Protein AF-A0A3B0UBX5-F1 (afdb_monomer_lite)

Structure (mmCIF, N/CA/C/O backbone):
data_AF-A0A3B0UBX5-F1
#
_entry.id   AF-A0A3B0UBX5-F1
#
loop_
_atom_site.group_PDB
_atom_site.id
_atom_site.type_symbol
_atom_site.label_atom_id
_atom_site.label_alt_id
_atom_site.label_comp_id
_atom_site.label_asym_id
_atom_site.label_entity_id
_atom_site.label_seq_id
_atom_site.pdbx_PDB_ins_code
_atom_site.Cartn_x
_atom_site.Cartn_y
_atom_site.Cartn_z
_atom_site.occupancy
_atom_site.B_iso_or_equiv
_atom_site.auth_seq_id
_atom_site.auth_comp_id
_atom_site.auth_asym_id
_atom_site.auth_atom_id
_atom_site.pdbx_PDB_model_num
ATOM 1 N N . MET A 1 1 ? -20.233 -11.102 14.264 1.00 82.56 1 MET A N 1
ATOM 2 C CA . MET A 1 1 ? -19.101 -10.926 13.326 1.00 82.56 1 MET A CA 1
ATOM 3 C C . MET A 1 1 ? -18.368 -9.641 13.701 1.00 82.56 1 MET A C 1
ATOM 5 O O . MET A 1 1 ? -19.046 -8.662 13.988 1.00 82.56 1 MET A O 1
ATOM 9 N N . LYS A 1 2 ? -17.031 -9.648 13.786 1.00 93.94 2 LYS A N 1
ATOM 10 C CA . LYS A 1 2 ? -16.202 -8.461 14.079 1.00 93.94 2 LYS A CA 1
ATOM 11 C C . LYS A 1 2 ? -15.056 -8.392 13.067 1.00 93.94 2 LYS A C 1
ATOM 13 O O . LYS A 1 2 ? -14.592 -9.438 12.620 1.00 93.94 2 LYS A O 1
ATOM 18 N N . ILE A 1 3 ? -14.620 -7.186 12.709 1.00 95.94 3 ILE A N 1
ATOM 19 C CA . ILE A 1 3 ? -13.438 -6.983 11.858 1.00 95.94 3 ILE A CA 1
ATOM 20 C C . ILE A 1 3 ? -12.190 -7.287 12.694 1.00 95.94 3 ILE A C 1
ATOM 22 O O . ILE A 1 3 ? -12.051 -6.748 13.788 1.00 95.94 3 ILE A O 1
ATOM 26 N N . ALA A 1 4 ? -11.304 -8.151 12.190 1.00 97.56 4 ALA A N 1
ATOM 27 C CA . ALA A 1 4 ? -10.063 -8.515 12.879 1.00 97.56 4 ALA A CA 1
ATOM 28 C C . ALA A 1 4 ? -8.946 -7.476 12.678 1.00 97.56 4 ALA A C 1
ATOM 30 O O . ALA A 1 4 ? -8.190 -7.193 13.599 1.00 97.56 4 ALA A O 1
ATOM 31 N N . SER A 1 5 ? -8.848 -6.898 11.479 1.00 97.75 5 SER A N 1
ATOM 32 C CA . SER A 1 5 ? -7.837 -5.897 11.132 1.00 97.75 5 SER A CA 1
ATOM 33 C C . SER A 1 5 ? -8.235 -5.129 9.876 1.00 97.75 5 SER A C 1
ATOM 35 O O . SER A 1 5 ? -8.961 -5.667 9.036 1.00 97.75 5 SER A O 1
ATOM 37 N N . ILE A 1 6 ? -7.712 -3.915 9.717 1.00 98.06 6 ILE A N 1
ATOM 38 C CA . ILE A 1 6 ? -7.885 -3.085 8.523 1.00 98.06 6 ILE A CA 1
ATOM 39 C C . ILE A 1 6 ? -6.502 -2.786 7.956 1.00 98.06 6 ILE A C 1
ATOM 41 O O . ILE A 1 6 ? -5.605 -2.400 8.700 1.00 98.06 6 ILE A O 1
ATOM 45 N N . HIS A 1 7 ? -6.346 -2.942 6.644 1.00 97.81 7 HIS A N 1
ATOM 46 C CA . HIS A 1 7 ? -5.092 -2.675 5.946 1.00 97.81 7 HIS A CA 1
ATOM 47 C C . HIS A 1 7 ? -5.360 -1.856 4.692 1.00 97.81 7 HIS A C 1
ATOM 49 O O . HIS A 1 7 ? -6.352 -2.102 4.001 1.00 97.81 7 HIS A O 1
ATOM 55 N N . ILE A 1 8 ? -4.467 -0.918 4.389 1.00 98.12 8 ILE A N 1
ATOM 56 C CA . ILE A 1 8 ? -4.447 -0.197 3.111 1.00 98.12 8 ILE A CA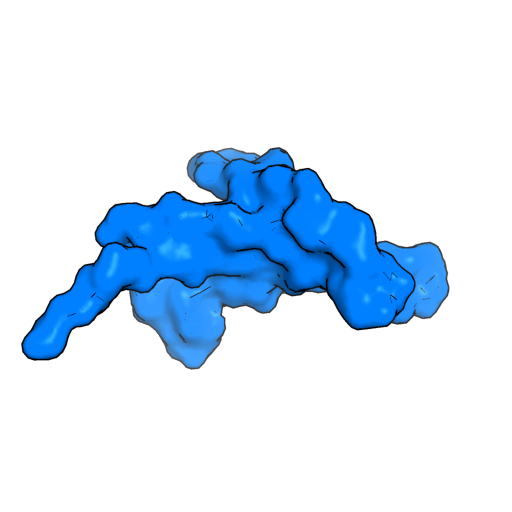 1
ATOM 57 C C . ILE A 1 8 ? -3.093 -0.359 2.427 1.00 98.12 8 ILE A C 1
ATOM 59 O O . ILE A 1 8 ? -2.066 -0.499 3.086 1.00 98.12 8 ILE A O 1
ATOM 63 N N . TYR A 1 9 ? -3.092 -0.294 1.101 1.00 97.81 9 TYR A N 1
ATOM 64 C CA . TYR A 1 9 ? -1.900 -0.359 0.259 1.00 97.81 9 TYR A CA 1
ATOM 65 C C . TYR A 1 9 ? -1.881 0.873 -0.644 1.00 97.81 9 TYR A C 1
ATOM 67 O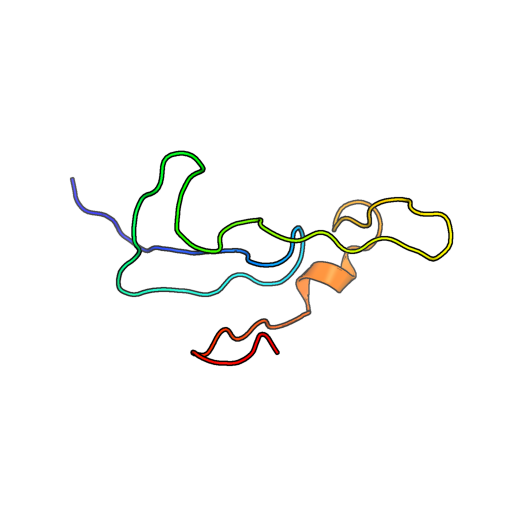 O . TYR A 1 9 ? -2.380 0.797 -1.772 1.00 97.81 9 TYR A O 1
ATOM 75 N N . PRO A 1 10 ? -1.370 2.027 -0.171 1.00 97.31 10 PRO A N 1
ATOM 76 C CA . PRO A 1 10 ? -1.453 3.273 -0.930 1.00 97.31 10 PRO A CA 1
ATOM 77 C C . PRO A 1 10 ? -0.886 3.153 -2.346 1.00 97.31 10 PRO A C 1
ATOM 79 O O . PRO A 1 10 ? -1.544 3.528 -3.322 1.00 97.31 10 PRO A O 1
ATOM 82 N N . ILE A 1 11 ? 0.291 2.537 -2.456 1.00 97.44 11 ILE A N 1
ATOM 83 C CA . ILE A 1 11 ? 0.937 2.198 -3.721 1.00 97.44 11 ILE A CA 1
ATOM 84 C C . ILE A 1 11 ? 0.725 0.708 -3.990 1.00 97.44 11 ILE A C 1
ATOM 86 O O . ILE A 1 11 ? 1.022 -0.151 -3.154 1.00 97.44 11 ILE A O 1
ATOM 90 N N . LYS A 1 12 ? 0.217 0.387 -5.182 1.00 96.94 12 LYS A N 1
ATOM 91 C CA . LYS A 1 12 ? 0.045 -0.991 -5.641 1.00 96.94 12 LYS A CA 1
ATOM 92 C C . LYS A 1 12 ? 1.361 -1.759 -5.497 1.00 96.94 12 LYS A C 1
ATOM 94 O O . LYS A 1 12 ? 2.404 -1.302 -5.949 1.00 96.94 12 LYS A O 1
ATOM 99 N N . SER A 1 13 ? 1.266 -2.975 -4.958 1.00 96.75 13 SER A N 1
ATOM 100 C CA . SER A 1 13 ? 2.381 -3.923 -4.864 1.00 96.75 13 SER A CA 1
ATOM 101 C C . SER A 1 13 ? 3.509 -3.542 -3.890 1.00 96.75 13 SER A C 1
ATOM 103 O O . SER A 1 13 ? 4.510 -4.250 -3.869 1.00 96.75 13 SER A O 1
ATOM 105 N N . LEU A 1 14 ? 3.350 -2.519 -3.046 1.00 97.06 14 LEU A N 1
ATOM 106 C CA . LEU A 1 14 ? 4.254 -2.274 -1.910 1.00 97.06 14 LEU A CA 1
ATOM 107 C C . LEU A 1 14 ? 3.684 -2.837 -0.594 1.00 97.06 14 LEU A C 1
ATOM 109 O O . LEU A 1 14 ? 2.640 -3.499 -0.596 1.00 97.06 14 LEU A O 1
ATOM 113 N N . GLY A 1 15 ? 4.382 -2.598 0.521 1.00 94.81 15 GLY A N 1
ATOM 114 C CA . GLY A 1 15 ? 3.934 -2.959 1.864 1.00 94.81 15 GLY A CA 1
ATOM 115 C C . GLY A 1 15 ? 2.622 -2.277 2.265 1.00 94.81 15 GLY A C 1
ATOM 116 O O . GLY A 1 15 ? 2.327 -1.151 1.862 1.00 94.81 15 GLY A O 1
ATOM 117 N N . GLY A 1 16 ? 1.814 -2.993 3.047 1.00 95.75 16 GLY A N 1
ATOM 118 C CA . GLY A 1 16 ? 0.546 -2.490 3.574 1.00 95.75 16 GLY A CA 1
ATOM 119 C C . GLY A 1 16 ? 0.713 -1.737 4.892 1.00 95.75 16 GLY A C 1
ATOM 120 O O . GLY A 1 16 ? 1.648 -1.988 5.649 1.00 95.75 16 GLY A O 1
ATOM 121 N N . ILE A 1 17 ? -0.239 -0.855 5.184 1.00 96.88 17 ILE A N 1
ATOM 122 C CA . ILE A 1 17 ? -0.336 -0.100 6.434 1.00 96.88 17 ILE A CA 1
ATOM 123 C C . ILE A 1 17 ? -1.511 -0.645 7.238 1.00 96.88 17 ILE A C 1
ATOM 125 O O . ILE A 1 17 ? -2.650 -0.612 6.767 1.00 96.88 17 ILE A O 1
ATOM 129 N N . SER A 1 18 ? -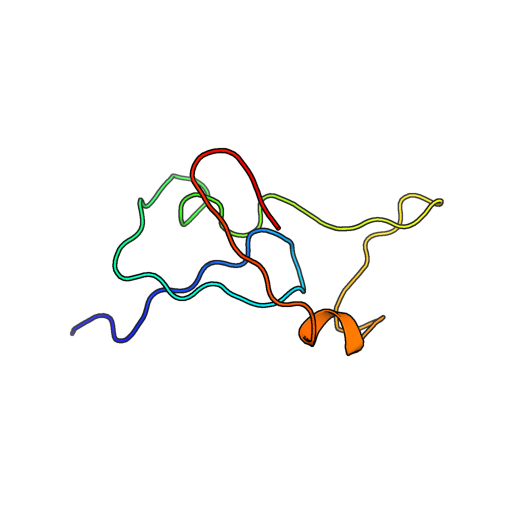1.241 -1.108 8.458 1.00 97.31 18 SER A N 1
ATOM 130 C CA . SER A 1 18 ? -2.281 -1.518 9.404 1.00 97.31 18 SER A CA 1
ATOM 131 C C . SER A 1 18 ? -2.944 -0.293 10.032 1.00 97.31 18 SER A C 1
ATOM 133 O O . SER A 1 18 ? -2.260 0.606 10.522 1.00 97.31 18 SER A O 1
ATOM 135 N N . LEU A 1 19 ? -4.275 -0.277 10.070 1.00 96.94 19 LEU A N 1
ATOM 136 C CA . LEU A 1 19 ? -5.076 0.824 10.600 1.00 96.94 19 LEU A CA 1
ATOM 137 C C . LEU A 1 19 ? -6.016 0.355 11.712 1.00 96.94 19 LEU A C 1
ATOM 139 O O . LEU A 1 19 ? -6.509 -0.773 11.704 1.00 96.94 19 LEU A O 1
ATOM 143 N N . GLN A 1 20 ? -6.321 1.262 12.641 1.00 96.69 20 GLN A N 1
ATOM 144 C CA . GLN A 1 20 ? -7.365 1.049 13.652 1.00 96.69 20 GLN A CA 1
ATOM 145 C C . GLN A 1 20 ? -8.767 1.366 13.114 1.00 96.69 20 GLN A C 1
ATOM 147 O O . GLN A 1 20 ? -9.752 0.771 13.543 1.00 96.69 20 GLN A O 1
ATOM 152 N N . SER A 1 21 ? -8.863 2.294 12.163 1.00 96.69 21 SER A N 1
ATOM 153 C CA . SER A 1 21 ? -10.102 2.692 11.501 1.00 96.69 21 SER A CA 1
ATOM 154 C C . SER A 1 21 ? -9.804 3.201 10.091 1.00 96.69 21 SER A C 1
ATOM 156 O O . SER A 1 21 ? -8.675 3.579 9.778 1.00 96.69 21 SER A O 1
ATOM 158 N N . ALA A 1 22 ? -10.811 3.192 9.219 1.00 97.12 22 ALA A N 1
ATOM 159 C CA . ALA A 1 22 ? -10.696 3.729 7.869 1.00 97.12 22 ALA A CA 1
ATOM 160 C C . ALA 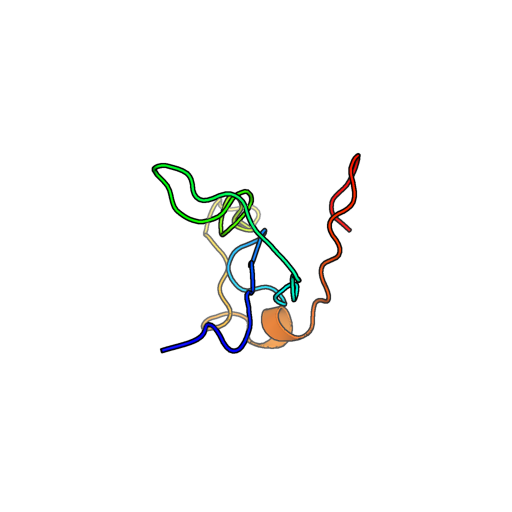A 1 22 ? -12.040 4.273 7.383 1.00 97.12 22 ALA A C 1
ATOM 162 O O . ALA A 1 22 ? -13.098 3.730 7.702 1.00 97.12 22 ALA A O 1
ATOM 163 N N . ASN A 1 23 ? -11.983 5.318 6.559 1.00 97.56 23 ASN A N 1
ATOM 164 C CA . ASN A 1 23 ? -13.158 5.842 5.873 1.00 97.56 23 ASN A CA 1
ATOM 165 C C . ASN A 1 23 ? -13.461 4.981 4.645 1.00 97.56 23 ASN A C 1
ATOM 167 O O . ASN A 1 23 ? -12.582 4.762 3.808 1.00 97.56 23 ASN A O 1
ATOM 171 N N . VAL A 1 24 ? -14.705 4.521 4.519 1.00 97.94 24 VAL A N 1
ATOM 172 C CA . VAL A 1 24 ? -15.184 3.802 3.333 1.00 97.94 24 VAL A CA 1
ATOM 173 C C . VAL A 1 24 ? -15.707 4.816 2.323 1.00 97.94 24 VAL A C 1
ATOM 175 O O . VAL A 1 24 ? -16.591 5.610 2.634 1.00 97.94 24 VAL A O 1
ATOM 178 N N . LEU A 1 25 ? -15.163 4.787 1.111 1.00 97.50 25 LEU A N 1
ATOM 179 C CA . LEU A 1 25 ? -15.565 5.639 -0.004 1.00 97.50 25 LEU A CA 1
ATOM 180 C C . LEU A 1 25 ? -16.103 4.768 -1.148 1.00 97.50 25 LEU A C 1
ATOM 182 O O . LEU A 1 25 ? -15.919 3.551 -1.163 1.00 97.50 25 LEU A O 1
ATOM 186 N N . GLY A 1 26 ? -16.696 5.389 -2.172 1.00 97.62 26 GLY A N 1
ATOM 187 C CA . GLY A 1 26 ? -17.228 4.658 -3.334 1.00 97.62 26 GLY A CA 1
ATOM 188 C C . GLY A 1 26 ? -16.186 3.826 -4.098 1.00 97.62 26 GLY A C 1
ATOM 189 O O . GLY A 1 26 ? -16.540 2.886 -4.798 1.00 97.62 26 GLY A O 1
ATOM 190 N N . LYS A 1 27 ? -14.891 4.134 -3.939 1.00 96.00 27 LYS A N 1
ATOM 191 C CA . LYS A 1 27 ? -13.766 3.398 -4.544 1.00 96.00 27 LYS A CA 1
ATOM 192 C C . LYS A 1 27 ? -12.977 2.562 -3.522 1.00 96.00 27 LYS A C 1
ATOM 194 O O . LYS A 1 27 ? -11.771 2.391 -3.706 1.00 96.00 27 LYS A O 1
ATOM 199 N N . GLY A 1 28 ? -13.602 2.129 -2.428 1.00 97.25 28 GLY A N 1
ATOM 200 C CA . GLY A 1 28 ? -12.954 1.382 -1.343 1.00 97.25 28 GLY A CA 1
ATOM 201 C C . GLY A 1 28 ? -12.470 2.268 -0.194 1.00 97.25 28 GLY A C 1
ATOM 202 O O . GLY A 1 28 ? -12.911 3.409 -0.050 1.00 97.25 28 GLY A O 1
ATOM 203 N N . LEU A 1 29 ? -11.566 1.743 0.637 1.00 98.19 29 LEU A N 1
ATOM 204 C CA . LEU A 1 29 ? -11.006 2.494 1.761 1.00 98.19 29 LEU A CA 1
ATOM 205 C C . LEU A 1 29 ? -10.275 3.754 1.268 1.00 98.19 29 LEU A C 1
ATOM 207 O O . LEU A 1 29 ? -9.694 3.787 0.174 1.00 98.19 29 LEU A O 1
ATOM 211 N N . ALA A 1 30 ? -10.322 4.818 2.066 1.00 97.00 30 ALA A N 1
ATOM 212 C CA . ALA A 1 30 ? -9.536 6.014 1.807 1.00 97.00 30 ALA A CA 1
ATOM 213 C C . ALA A 1 30 ? -8.052 5.643 1.639 1.00 97.00 30 ALA A C 1
ATOM 215 O O . ALA A 1 30 ? -7.518 4.825 2.382 1.00 97.00 30 ALA A O 1
ATOM 216 N N . TYR A 1 31 ? -7.418 6.234 0.624 1.00 96.44 31 TYR A N 1
ATOM 217 C CA . TYR A 1 31 ? -6.019 6.010 0.233 1.00 96.44 31 TYR A CA 1
ATOM 218 C C . TYR A 1 31 ? -5.641 4.608 -0.263 1.00 96.44 31 TYR A C 1
ATOM 220 O O . TYR A 1 31 ? -4.540 4.462 -0.774 1.00 96.44 31 TYR A O 1
ATOM 228 N N . ASP A 1 32 ? -6.520 3.606 -0.223 1.00 97.94 32 ASP A N 1
ATOM 229 C CA . ASP A 1 32 ? -6.177 2.269 -0.719 1.00 97.94 32 ASP A CA 1
ATOM 230 C C . ASP A 1 32 ? -6.032 2.239 -2.253 1.00 97.94 32 ASP A C 1
ATOM 232 O O . ASP A 1 32 ? -6.930 2.667 -2.990 1.00 97.94 32 ASP A O 1
ATOM 236 N N . ARG A 1 33 ? -4.882 1.735 -2.724 1.00 96.75 33 ARG A N 1
ATOM 237 C CA . ARG A 1 33 ? -4.513 1.517 -4.135 1.00 96.75 33 ARG A CA 1
ATOM 238 C C . ARG A 1 33 ? -4.740 2.733 -5.035 1.00 96.75 33 ARG A C 1
ATOM 240 O O . ARG A 1 33 ? -5.317 2.618 -6.118 1.00 96.75 33 ARG A O 1
ATOM 247 N N . ARG A 1 34 ? -4.303 3.912 -4.589 1.00 96.31 34 ARG A N 1
ATOM 248 C CA . ARG A 1 34 ? -4.433 5.163 -5.359 1.00 96.31 34 ARG A CA 1
ATOM 249 C C . ARG A 1 34 ? -3.262 5.416 -6.305 1.00 96.31 34 ARG A C 1
ATOM 251 O O . ARG A 1 34 ? -3.435 6.175 -7.253 1.00 96.31 34 ARG A O 1
ATOM 258 N N . TRP A 1 35 ? -2.131 4.744 -6.098 1.00 96.12 35 TRP A N 1
ATOM 259 C CA . TRP A 1 35 ? -0.934 4.892 -6.924 1.00 96.12 35 TRP A CA 1
ATOM 260 C C . TRP A 1 35 ? -0.415 3.553 -7.447 1.00 96.12 35 TRP A C 1
ATOM 262 O O . TRP A 1 35 ? -0.662 2.488 -6.875 1.00 96.12 35 TRP A O 1
ATOM 272 N N . VAL A 1 36 ? 0.341 3.620 -8.537 1.00 96.62 36 VAL A N 1
ATOM 273 C CA . VAL A 1 36 ? 1.098 2.509 -9.114 1.00 96.62 36 VAL A CA 1
ATOM 274 C C . VAL A 1 36 ? 2.442 3.047 -9.589 1.00 96.62 36 VAL A C 1
ATOM 276 O O . VAL A 1 36 ? 2.505 4.161 -10.103 1.00 96.62 36 VAL A O 1
ATOM 279 N N . LEU A 1 37 ? 3.510 2.275 -9.392 1.00 96.12 37 LEU A N 1
ATOM 280 C CA . LEU A 1 37 ? 4.817 2.605 -9.953 1.00 96.12 37 LEU A CA 1
ATOM 281 C C . LEU A 1 37 ? 4.862 2.180 -11.419 1.00 96.12 37 LEU A C 1
ATOM 283 O O . LEU A 1 37 ? 4.427 1.076 -11.759 1.00 96.12 37 LEU A O 1
ATOM 287 N N . ILE A 1 38 ? 5.404 3.052 -12.258 1.00 97.12 38 ILE A N 1
ATOM 288 C CA . ILE A 1 38 ? 5.718 2.786 -13.660 1.00 97.12 38 ILE A CA 1
ATOM 289 C C . ILE A 1 38 ? 7.226 2.929 -13.865 1.00 97.12 38 ILE A C 1
ATOM 291 O O . ILE A 1 38 ? 7.883 3.648 -13.110 1.00 97.12 38 ILE A O 1
ATOM 295 N N . ASP A 1 39 ? 7.772 2.224 -14.848 1.00 95.44 39 ASP A N 1
ATOM 296 C CA . ASP A 1 39 ? 9.140 2.466 -15.310 1.00 95.44 39 ASP A CA 1
ATOM 297 C C . ASP A 1 39 ? 9.204 3.642 -16.303 1.00 95.44 39 ASP A C 1
ATOM 299 O O . ASP A 1 39 ? 8.207 4.327 -16.552 1.00 95.44 39 ASP A O 1
ATOM 303 N N . GLY A 1 40 ? 10.395 3.888 -16.858 1.00 97.19 40 GLY A N 1
ATOM 304 C CA . GLY A 1 40 ? 10.626 4.948 -17.843 1.00 97.19 40 GLY A CA 1
ATOM 305 C C . GLY A 1 40 ? 9.848 4.773 -19.152 1.00 97.19 40 GLY A C 1
ATOM 306 O O . GLY A 1 40 ? 9.614 5.760 -19.842 1.00 97.19 40 GLY A O 1
ATOM 307 N N . GLU A 1 41 ? 9.385 3.557 -19.449 1.00 96.88 41 GLU A N 1
ATOM 308 C CA . GLU A 1 41 ? 8.596 3.228 -20.643 1.00 96.88 41 GLU A CA 1
ATOM 309 C C . GLU A 1 41 ? 7.081 3.282 -20.368 1.00 96.88 41 GLU A C 1
ATOM 311 O O . GLU A 1 41 ? 6.261 2.993 -21.241 1.00 96.88 41 GLU A O 1
ATOM 316 N N . GLY A 1 42 ? 6.679 3.647 -19.146 1.00 95.81 42 GLY A N 1
ATOM 317 C CA . GLY A 1 42 ? 5.276 3.733 -18.746 1.00 95.81 42 GLY A CA 1
ATOM 318 C C . GLY A 1 42 ? 4.633 2.388 -18.402 1.00 95.81 42 GLY A C 1
ATOM 319 O O . GLY A 1 42 ? 3.413 2.327 -18.217 1.00 95.81 42 GLY A O 1
ATOM 320 N N . LEU A 1 43 ? 5.413 1.310 -18.279 1.00 96.56 43 LEU A N 1
ATOM 321 C CA . LEU A 1 43 ? 4.893 -0.000 -17.899 1.00 96.56 43 LEU A CA 1
ATOM 322 C C . LEU A 1 43 ? 4.782 -0.113 -16.380 1.00 96.56 43 LEU A C 1
ATOM 324 O O . LEU A 1 43 ? 5.709 0.196 -15.629 1.00 96.56 43 LEU A O 1
ATOM 328 N N . PHE A 1 44 ? 3.624 -0.583 -15.912 1.00 96.69 44 PHE A N 1
ATOM 329 C CA . PHE A 1 44 ? 3.385 -0.747 -14.484 1.00 96.69 44 PHE A CA 1
ATOM 330 C C . PHE A 1 44 ? 4.248 -1.863 -13.893 1.00 96.69 44 PHE A C 1
ATOM 332 O O . PHE A 1 44 ? 4.369 -2.959 -14.444 1.00 96.69 44 PHE A O 1
ATOM 339 N N . GLN A 1 45 ? 4.761 -1.609 -12.696 1.00 96.69 45 GLN A N 1
ATOM 340 C CA . GLN A 1 45 ? 5.524 -2.579 -11.925 1.00 96.69 45 GLN A CA 1
ATOM 341 C C . GLN A 1 45 ? 4.618 -3.331 -10.946 1.00 96.69 45 GLN A C 1
ATOM 343 O O . GLN A 1 45 ? 3.631 -2.799 -10.423 1.00 96.69 45 GLN A O 1
ATOM 348 N N . SER A 1 46 ? 4.918 -4.609 -10.708 1.00 96.56 46 SER A N 1
ATOM 349 C CA . SER A 1 46 ? 4.157 -5.442 -9.775 1.00 96.56 46 SER A CA 1
ATOM 350 C C . SER A 1 46 ? 5.053 -6.433 -9.043 1.00 96.56 46 SER A C 1
AT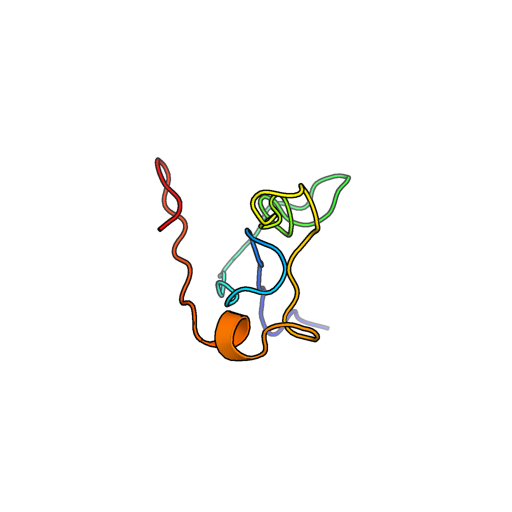OM 352 O O . SER A 1 46 ? 6.078 -6.843 -9.568 1.00 96.56 46 SER A O 1
ATOM 354 N N . GLN A 1 47 ? 4.613 -6.932 -7.886 1.00 96.88 47 GLN A N 1
ATOM 355 C CA . GLN A 1 47 ? 5.334 -7.987 -7.149 1.00 96.88 47 GLN A CA 1
ATOM 356 C C . GLN A 1 47 ? 5.547 -9.279 -7.956 1.00 96.88 47 GLN A C 1
ATOM 358 O O . GLN A 1 47 ? 6.450 -10.045 -7.652 1.00 96.88 47 GLN A O 1
ATOM 363 N N . ARG A 1 48 ? 4.733 -9.539 -8.989 1.00 96.00 48 ARG A N 1
ATOM 364 C CA . ARG A 1 48 ? 4.914 -10.712 -9.862 1.00 96.00 48 ARG A CA 1
ATOM 365 C C . ARG A 1 48 ? 6.143 -10.575 -10.759 1.00 96.00 48 ARG A C 1
ATOM 367 O O . ARG A 1 48 ? 6.749 -11.580 -11.096 1.00 96.00 48 ARG A O 1
ATOM 374 N N . THR A 1 49 ? 6.472 -9.347 -11.159 1.00 95.25 49 THR A N 1
ATOM 375 C CA . THR A 1 49 ? 7.634 -9.038 -12.004 1.00 95.25 49 THR A CA 1
ATOM 376 C C . THR A 1 49 ? 8.849 -8.656 -11.162 1.00 95.25 49 THR A C 1
ATOM 378 O O . THR A 1 49 ? 9.960 -9.061 -11.481 1.00 95.25 49 THR A O 1
ATOM 381 N N . LEU A 1 50 ? 8.638 -7.938 -10.054 1.00 96.19 50 LEU A N 1
ATOM 382 C CA . LEU A 1 50 ? 9.663 -7.490 -9.113 1.00 96.19 50 LEU A CA 1
ATOM 383 C C . LEU A 1 50 ? 9.281 -7.891 -7.673 1.00 96.19 50 LEU A C 1
ATOM 385 O O . LEU A 1 50 ? 8.741 -7.070 -6.928 1.00 96.19 50 LEU A O 1
ATOM 389 N N . PRO A 1 51 ? 9.560 -9.134 -7.237 1.00 96.44 51 PRO A N 1
ATOM 390 C CA . PRO A 1 51 ? 9.168 -9.624 -5.908 1.00 96.44 51 PRO A CA 1
ATOM 391 C C . PRO A 1 51 ? 9.667 -8.757 -4.745 1.00 96.44 51 PRO A C 1
ATOM 393 O O . PRO A 1 51 ? 8.962 -8.581 -3.752 1.00 96.44 51 PRO A O 1
ATOM 396 N N . ASN A 1 52 ? 10.836 -8.130 -4.907 1.00 96.44 52 ASN A N 1
ATOM 397 C CA . ASN A 1 52 ? 11.438 -7.239 -3.910 1.00 96.44 52 ASN A CA 1
ATOM 398 C C . ASN A 1 52 ? 10.582 -6.001 -3.595 1.00 96.44 52 ASN A C 1
ATOM 400 O O . ASN A 1 52 ? 10.781 -5.383 -2.554 1.00 96.44 52 ASN A O 1
ATOM 404 N N . MET A 1 53 ? 9.591 -5.660 -4.430 1.00 97.00 53 MET A N 1
ATOM 405 C CA . MET A 1 53 ? 8.612 -4.610 -4.120 1.00 97.00 53 MET A CA 1
ATOM 406 C C . MET A 1 53 ? 7.865 -4.869 -2.799 1.00 97.00 53 MET A C 1
ATOM 408 O O . MET A 1 53 ? 7.456 -3.926 -2.128 1.00 97.00 53 MET A O 1
ATOM 412 N N . ALA A 1 54 ? 7.721 -6.133 -2.388 1.00 94.38 54 ALA A N 1
ATOM 413 C CA . ALA A 1 54 ? 7.105 -6.493 -1.112 1.00 94.38 54 ALA A CA 1
ATOM 414 C C . ALA A 1 54 ? 7.924 -6.064 0.121 1.00 94.38 54 ALA A C 1
ATOM 416 O O . ALA A 1 54 ? 7.377 -6.023 1.219 1.00 94.38 54 ALA A O 1
ATOM 417 N N . LEU A 1 55 ? 9.214 -5.754 -0.048 1.00 95.88 55 LEU A N 1
ATOM 418 C CA . LEU A 1 55 ? 10.116 -5.384 1.047 1.00 95.88 55 LEU A CA 1
ATOM 419 C C . LEU A 1 55 ? 10.036 -3.899 1.419 1.00 95.88 55 LEU A C 1
ATOM 421 O O . LEU A 1 55 ? 10.573 -3.498 2.449 1.00 95.88 55 LEU A O 1
ATOM 425 N N . PHE A 1 56 ? 9.378 -3.076 0.600 1.00 96.38 56 PHE A N 1
ATOM 426 C CA . PHE A 1 56 ? 9.197 -1.662 0.905 1.00 96.38 56 PHE A CA 1
ATOM 427 C C . PHE A 1 56 ? 8.181 -1.490 2.034 1.00 96.38 56 PHE A C 1
ATOM 429 O O . PHE A 1 56 ? 7.039 -1.942 1.927 1.00 96.38 56 PHE A O 1
ATOM 436 N N . SER A 1 57 ? 8.594 -0.792 3.090 1.00 95.44 57 SER A N 1
ATOM 437 C CA . SER A 1 57 ? 7.683 -0.268 4.106 1.00 95.44 57 SER A CA 1
ATOM 438 C C . SER A 1 57 ? 7.086 1.044 3.613 1.00 95.44 57 SER A C 1
ATOM 440 O O . SER A 1 57 ? 7.789 1.828 2.983 1.00 95.44 57 SER A O 1
ATOM 442 N N . VAL A 1 58 ? 5.806 1.267 3.894 1.00 96.38 58 VAL A N 1
ATOM 443 C CA . VAL A 1 58 ? 5.092 2.483 3.501 1.00 96.38 58 VAL A CA 1
ATOM 444 C C . VAL A 1 58 ? 4.497 3.113 4.749 1.00 96.38 58 VAL A C 1
ATOM 446 O O . VAL A 1 58 ? 3.855 2.428 5.548 1.00 96.38 58 VAL A O 1
ATOM 449 N N . LEU A 1 59 ? 4.678 4.418 4.911 1.00 95.31 59 LEU A N 1
ATOM 450 C CA . LEU A 1 59 ? 4.098 5.197 5.993 1.00 95.31 59 LEU A CA 1
ATOM 451 C C . LEU A 1 59 ? 3.314 6.372 5.419 1.00 95.31 59 LEU A C 1
ATOM 453 O O . LEU A 1 59 ? 3.832 7.180 4.656 1.00 95.31 59 LEU A O 1
ATOM 457 N N . LEU A 1 60 ? 2.051 6.483 5.825 1.00 94.50 60 LEU A N 1
ATOM 458 C CA . LEU A 1 60 ? 1.190 7.605 5.474 1.00 94.50 60 LEU A CA 1
ATOM 459 C C . LEU A 1 60 ? 1.017 8.505 6.697 1.00 94.50 60 LEU A C 1
ATOM 461 O O . LEU A 1 60 ? 0.531 8.058 7.738 1.00 94.50 60 LEU A O 1
ATOM 465 N N . ASN A 1 61 ? 1.378 9.775 6.556 1.00 93.38 61 ASN A N 1
ATOM 466 C CA . ASN A 1 61 ? 1.040 10.821 7.514 1.00 93.38 61 ASN A CA 1
ATOM 467 C C . ASN A 1 61 ? 0.135 11.871 6.839 1.00 93.38 61 ASN A C 1
ATOM 469 O O . ASN A 1 61 ? -0.346 11.671 5.725 1.00 93.38 61 ASN A O 1
ATOM 473 N N . LY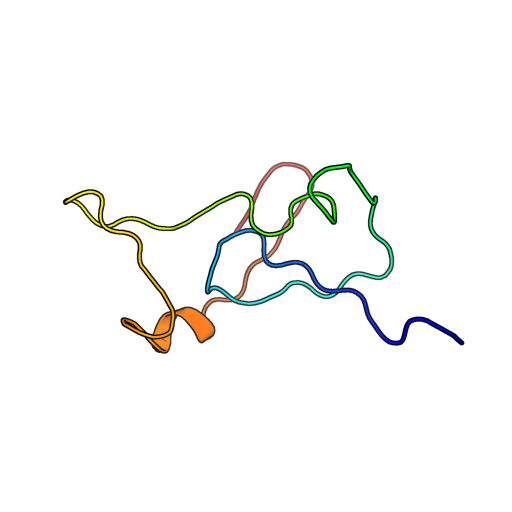S A 1 62 ? -0.172 12.968 7.538 1.00 91.12 62 LYS A N 1
ATOM 474 C CA . LYS A 1 62 ? -1.114 13.985 7.039 1.00 91.12 62 LYS A CA 1
ATOM 475 C C . LYS A 1 62 ? -0.620 14.721 5.790 1.00 91.12 62 LYS A C 1
ATOM 477 O O . LYS A 1 62 ? -1.445 15.230 5.039 1.00 91.12 62 LYS A O 1
ATOM 482 N N . GLU A 1 63 ? 0.691 14.799 5.599 1.00 94.75 63 GLU A N 1
ATOM 483 C CA . GLU A 1 63 ? 1.335 15.675 4.616 1.00 94.75 63 GLU A CA 1
ATOM 484 C C . GLU A 1 63 ? 2.107 14.885 3.558 1.00 94.75 63 GLU A C 1
ATOM 486 O O . GLU A 1 63 ? 2.294 15.368 2.442 1.00 94.75 63 GLU A O 1
ATOM 491 N N . SER A 1 64 ? 2.544 13.668 3.882 1.00 94.44 64 SER A N 1
ATOM 492 C CA . SER A 1 64 ? 3.389 12.868 3.008 1.00 94.44 64 SER A CA 1
ATOM 493 C C . SER A 1 64 ? 3.142 11.364 3.106 1.00 94.44 64 SER A C 1
ATOM 495 O O . SER A 1 64 ? 2.580 10.828 4.069 1.00 94.44 64 SER A O 1
ATOM 497 N N . LEU A 1 65 ? 3.581 10.698 2.041 1.00 93.94 65 LEU A N 1
ATOM 498 C CA . LEU A 1 65 ? 3.722 9.258 1.922 1.00 93.94 65 LEU A CA 1
ATOM 499 C C . LEU A 1 65 ? 5.222 8.968 1.795 1.00 93.94 65 LEU A C 1
ATOM 501 O O . LEU A 1 65 ? 5.849 9.489 0.869 1.00 93.94 65 LEU A O 1
ATOM 505 N N . THR A 1 66 ? 5.767 8.179 2.718 1.00 92.69 66 THR A N 1
ATOM 506 C CA . THR A 1 66 ? 7.192 7.816 2.778 1.00 92.69 66 THR A CA 1
ATOM 507 C C . THR A 1 66 ? 7.370 6.316 2.634 1.00 92.69 66 THR A C 1
ATOM 509 O O . THR A 1 66 ? 6.555 5.573 3.230 1.00 92.69 66 THR A O 1
#

Sequence (66 aa):
MKIASIHIYPIKSLGGISLQSANVLGKGLAYDRRWVLIDGEGLFQSQRTLPNMALFSVLLNKESLT

Foldseek 3Di:
DDDPWDWADLEAAAEIDTDPDFDQDPVGTPSHHVHFDADPVRHTDHCVNVVCNHVDDWDDDPPDID

pLDDT: mean 96.13, std 2.15, range [82.56, 98.19]

Radius of gyration: 13.25 Å; chains: 1; bounding box: 30×27×35 Å

InterPro domains:
  IPR005303 Molybdenum cofactor sulfurase, middle domain [PF03476] (2-63)

Secondary structure (DSSP, 8-state):
-----EEE-SBTTS--EEES---EETTEETTTT-B--B-TTSPBP-TTT-GGGGG----B-SS-B-

Organism: NCBI:txid652676